Protein AF-A0A258L5Q1-F1 (afdb_monomer_lite)

Secondary structure (DSSP, 8-state):
------TT-EEEEE-SS-EEEEEEEEEEEETTEEEEEEE-TTT--EEEEEETTS-EEEE-GGGHHHHHHHHHHHHHHHHHHHHTTS----

pLDDT: mean 78.18, std 13.16, range [44.34, 90.88]

Radius of gyration: 16.14 Å; chains: 1; bounding box: 29×25×63 Å

Sequence (90 aa):
MTTLNLAGFWLVTDNGRATVVRDVVGQIVLGSSLHVMVRHPSTRICEMIEVDGWGGDLFAPEDKSAADGHAAALVAADSDAVETETGEAA

Foldseek 3Di:
DDPDFQQLKWKFFDDPPATAIWGFHGWDDDDPWIWTWTAGPPPRDIDIDTDVPHGIDIGHNVCVVVSVVVSVVVVVVSVVVVVVPPDDDD

Structure (mmCIF, N/CA/C/O backbone):
data_AF-A0A258L5Q1-F1
#
_entry.id   AF-A0A258L5Q1-F1
#
loop_
_atom_site.group_PDB
_atom_site.id
_atom_site.type_symbol
_atom_site.label_atom_id
_atom_site.label_alt_id
_atom_site.label_comp_id
_atom_site.label_asym_id
_atom_site.label_entity_id
_atom_site.label_seq_id
_atom_site.pdbx_PDB_ins_code
_atom_site.Cartn_x
_atom_site.Cartn_y
_atom_site.Cartn_z
_atom_site.occupancy
_atom_site.B_iso_or_equiv
_atom_site.auth_seq_id
_atom_site.auth_comp_id
_atom_site.auth_asym_id
_atom_site.auth_atom_id
_atom_site.pdbx_PDB_model_num
ATOM 1 N N . MET A 1 1 ? 14.969 0.050 -20.685 1.00 53.31 1 MET A N 1
ATOM 2 C CA . MET A 1 1 ? 14.343 0.758 -19.552 1.00 53.31 1 MET A CA 1
ATOM 3 C C . MET A 1 1 ? 12.899 0.303 -19.511 1.00 53.31 1 MET A C 1
ATOM 5 O O . MET A 1 1 ? 12.149 0.641 -20.415 1.00 53.31 1 MET A O 1
ATOM 9 N N . THR A 1 2 ? 12.558 -0.585 -18.581 1.00 51.12 2 THR A N 1
ATOM 10 C CA . THR A 1 2 ? 11.201 -1.131 -18.471 1.00 51.12 2 THR A CA 1
ATOM 11 C C . THR A 1 2 ? 10.364 -0.125 -17.700 1.00 51.12 2 THR A C 1
ATOM 13 O O . THR A 1 2 ? 10.601 0.096 -16.515 1.00 51.12 2 THR A O 1
ATOM 16 N N . THR A 1 3 ? 9.433 0.539 -18.375 1.00 58.94 3 THR A N 1
ATOM 17 C CA . THR A 1 3 ? 8.492 1.451 -17.726 1.00 58.94 3 THR A CA 1
ATOM 18 C C . THR A 1 3 ? 7.414 0.602 -17.065 1.00 58.94 3 THR A C 1
ATOM 20 O O . THR A 1 3 ? 6.438 0.217 -17.703 1.00 58.94 3 THR A O 1
ATOM 23 N N . LEU A 1 4 ? 7.622 0.234 -15.803 1.00 70.94 4 LEU A N 1
ATOM 24 C CA . LEU A 1 4 ? 6.547 -0.319 -14.983 1.00 70.94 4 LEU A CA 1
ATOM 25 C C . LEU A 1 4 ? 5.489 0.797 -14.823 1.00 70.94 4 LEU A C 1
ATOM 27 O O . LEU A 1 4 ? 5.843 1.961 -14.657 1.00 70.94 4 LEU A O 1
ATOM 31 N N . ASN A 1 5 ? 4.202 0.508 -14.985 1.00 78.75 5 ASN A N 1
ATOM 32 C CA . ASN A 1 5 ? 3.153 1.487 -14.698 1.00 78.75 5 ASN A CA 1
ATOM 33 C C . ASN A 1 5 ? 2.378 0.987 -13.490 1.00 78.75 5 ASN A C 1
ATOM 35 O O . ASN A 1 5 ? 1.567 0.076 -13.618 1.00 78.75 5 ASN A O 1
ATOM 39 N N . LEU A 1 6 ? 2.664 1.577 -12.333 1.00 81.88 6 LEU A N 1
ATOM 40 C CA . LEU A 1 6 ? 2.042 1.211 -11.065 1.00 81.88 6 LEU A CA 1
ATOM 41 C C . LEU A 1 6 ? 0.852 2.105 -10.698 1.00 81.88 6 LEU A C 1
ATOM 43 O O . LEU A 1 6 ? 0.337 2.015 -9.588 1.00 81.88 6 LEU A O 1
ATOM 47 N N . ALA A 1 7 ? 0.397 2.984 -11.594 1.00 82.25 7 ALA A N 1
ATOM 48 C CA . ALA A 1 7 ? -0.804 3.766 -11.329 1.00 82.25 7 ALA A CA 1
ATOM 49 C C . ALA A 1 7 ? -2.012 2.833 -11.117 1.00 82.25 7 ALA A C 1
ATOM 51 O O . ALA A 1 7 ? -2.296 1.977 -11.953 1.00 82.25 7 ALA A O 1
ATOM 52 N N . GLY A 1 8 ? -2.720 3.015 -10.001 1.00 82.38 8 GLY A N 1
ATOM 53 C CA . GLY A 1 8 ? -3.858 2.184 -9.599 1.00 82.38 8 GLY A CA 1
ATOM 54 C C . GLY A 1 8 ? -3.498 0.974 -8.734 1.00 82.38 8 GLY A C 1
ATOM 55 O O . GLY A 1 8 ? -4.408 0.289 -8.273 1.00 82.38 8 GLY A O 1
ATOM 56 N N . PHE A 1 9 ? -2.210 0.714 -8.494 1.00 90.56 9 PHE A N 1
ATOM 57 C CA . PHE A 1 9 ? -1.780 -0.271 -7.501 1.00 90.56 9 PHE A CA 1
ATOM 58 C C . PHE A 1 9 ? -2.057 0.245 -6.087 1.00 90.56 9 PHE A C 1
ATOM 60 O O . PHE A 1 9 ? -2.240 1.445 -5.864 1.00 90.56 9 PHE A O 1
ATOM 67 N N . TRP A 1 10 ? -2.042 -0.668 -5.124 1.00 89.81 10 TRP A N 1
ATOM 68 C CA . TRP A 1 10 ? -2.247 -0.362 -3.715 1.00 89.81 10 TRP A CA 1
ATOM 69 C C . TRP A 1 10 ? -0.972 -0.622 -2.939 1.00 89.81 10 TRP A C 1
ATOM 71 O O . TRP A 1 10 ? -0.337 -1.655 -3.122 1.00 89.81 10 TRP A O 1
ATOM 81 N N . LEU A 1 11 ? -0.609 0.307 -2.062 1.00 90.00 11 LEU A N 1
ATOM 82 C CA . LEU A 1 11 ? 0.489 0.113 -1.125 1.00 90.00 11 LEU A CA 1
ATOM 83 C C . LEU A 1 11 ? -0.081 0.042 0.286 1.00 90.00 11 LEU A C 1
ATOM 85 O O . LEU A 1 11 ? -0.748 0.984 0.721 1.00 90.00 11 LEU A O 1
ATOM 89 N N . VAL A 1 12 ? 0.193 -1.047 0.999 1.00 88.50 12 VAL A N 1
ATOM 90 C CA . VAL A 1 12 ? -0.058 -1.122 2.441 1.00 88.50 12 VAL A CA 1
ATOM 91 C C . VAL A 1 12 ? 1.232 -0.762 3.149 1.00 88.50 12 VAL A C 1
ATOM 93 O O . VAL A 1 12 ? 2.244 -1.410 2.922 1.00 88.50 12 VAL A O 1
ATOM 96 N N . THR A 1 13 ? 1.215 0.279 3.976 1.00 84.50 13 THR A N 1
ATOM 97 C CA . THR A 1 13 ? 2.381 0.654 4.787 1.00 84.50 13 THR A CA 1
ATOM 98 C C . THR A 1 13 ? 2.068 0.496 6.256 1.00 84.50 13 THR A C 1
ATOM 100 O O . THR A 1 13 ? 1.012 0.968 6.688 1.00 84.50 13 THR A O 1
ATOM 103 N N . ASP A 1 14 ? 3.022 -0.040 7.003 1.00 81.06 14 ASP A N 1
ATOM 104 C CA . ASP A 1 14 ? 3.020 -0.058 8.459 1.00 81.06 14 ASP A CA 1
ATOM 105 C C . ASP A 1 14 ? 4.334 0.539 8.976 1.00 81.06 14 ASP A C 1
ATOM 107 O O . ASP A 1 14 ? 5.423 0.218 8.503 1.00 81.06 14 ASP A O 1
ATOM 111 N N . ASN A 1 15 ? 4.223 1.47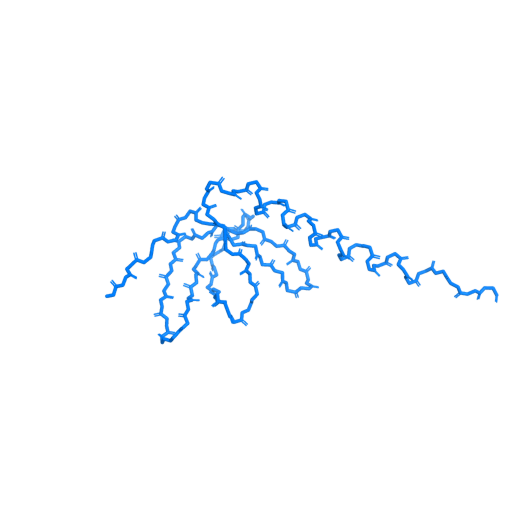1 9.917 1.00 70.62 15 ASN A N 1
ATOM 112 C CA . ASN A 1 15 ? 5.359 2.118 10.569 1.00 70.62 15 ASN A CA 1
ATOM 113 C C . ASN A 1 15 ? 5.304 2.002 12.101 1.00 70.62 15 ASN A C 1
ATOM 11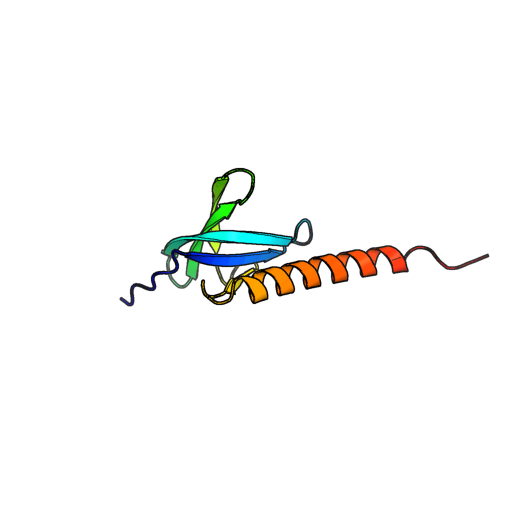5 O O . ASN A 1 15 ? 5.920 2.816 12.795 1.00 70.62 15 ASN A O 1
ATOM 119 N N . GLY A 1 16 ? 4.518 1.055 12.629 1.00 66.56 16 GLY A N 1
ATOM 120 C CA . GLY A 1 16 ? 4.298 0.852 14.063 1.00 66.56 16 GLY A CA 1
ATOM 121 C C . GLY A 1 16 ? 3.482 1.957 14.743 1.00 66.56 16 GLY A C 1
ATOM 122 O O . GLY A 1 16 ? 3.349 1.973 15.963 1.00 66.56 16 GLY A O 1
ATOM 123 N N . ARG A 1 17 ? 2.971 2.936 13.982 1.00 65.75 17 ARG A N 1
ATOM 124 C CA . ARG A 1 17 ? 2.018 3.950 14.468 1.00 65.75 17 ARG A CA 1
ATOM 125 C C . ARG A 1 17 ? 0.676 3.874 13.761 1.00 65.75 17 ARG A C 1
ATOM 127 O O . ARG A 1 17 ? -0.335 4.238 14.356 1.00 65.75 17 ARG A O 1
ATOM 134 N N . ALA A 1 18 ? 0.672 3.496 12.486 1.00 68.44 18 ALA A N 1
ATOM 135 C CA . ALA A 1 18 ? -0.543 3.320 11.712 1.00 68.44 18 ALA A CA 1
ATOM 136 C C . ALA A 1 18 ? -0.295 2.412 10.507 1.00 68.44 18 ALA A C 1
ATOM 138 O O . ALA A 1 18 ? 0.607 2.666 9.706 1.00 68.44 18 ALA A O 1
ATOM 139 N N . THR A 1 19 ? -1.186 1.439 10.327 1.00 80.75 19 THR A N 1
ATOM 140 C CA . THR A 1 19 ? -1.319 0.705 9.070 1.00 80.75 19 THR A CA 1
ATOM 141 C C . THR A 1 19 ? -2.263 1.464 8.135 1.00 80.75 19 THR A C 1
ATOM 143 O O . THR A 1 19 ? -3.391 1.793 8.510 1.00 80.75 19 THR A O 1
ATOM 146 N N . VAL A 1 20 ? -1.816 1.768 6.913 1.00 81.31 20 VAL A N 1
ATOM 147 C CA . VAL A 1 20 ? -2.601 2.539 5.932 1.00 81.31 20 VAL A CA 1
ATOM 148 C C . VAL A 1 20 ? -2.498 1.924 4.539 1.00 81.31 20 VAL A C 1
ATOM 150 O O . VAL A 1 20 ? -1.399 1.715 4.031 1.00 81.31 20 VAL A O 1
ATOM 153 N N . VAL A 1 21 ? -3.650 1.716 3.892 1.00 84.69 21 VAL A N 1
ATOM 154 C CA . VAL A 1 21 ? -3.750 1.384 2.461 1.00 84.69 21 VAL A CA 1
ATOM 155 C C . VAL A 1 21 ? -3.788 2.679 1.649 1.00 84.69 21 VAL A C 1
ATOM 157 O O . VAL A 1 21 ? -4.654 3.530 1.871 1.00 84.69 21 VAL A O 1
ATOM 160 N N . ARG A 1 22 ? -2.855 2.852 0.711 1.00 86.25 22 ARG A N 1
ATOM 161 C CA . ARG A 1 22 ? -2.719 4.064 -0.110 1.00 86.25 22 ARG A CA 1
ATOM 162 C C . ARG A 1 22 ? -2.811 3.754 -1.603 1.00 86.25 22 ARG A C 1
ATOM 164 O O . ARG A 1 22 ? -2.315 2.727 -2.059 1.00 86.25 22 ARG A O 1
ATOM 171 N N . ASP A 1 23 ? -3.409 4.679 -2.353 1.00 90.38 23 ASP A N 1
ATOM 172 C CA . ASP A 1 23 ? -3.454 4.646 -3.820 1.00 90.38 23 ASP A CA 1
ATOM 173 C C . ASP A 1 23 ? -2.060 4.951 -4.384 1.00 90.38 23 ASP A C 1
ATOM 175 O O . ASP A 1 23 ? -1.528 6.033 -4.121 1.00 90.38 23 ASP A O 1
ATOM 179 N N . VAL A 1 24 ? -1.483 4.078 -5.210 1.00 90.25 24 VAL A N 1
ATOM 180 C CA . VAL A 1 24 ? -0.291 4.414 -6.000 1.00 90.25 24 VAL A CA 1
ATOM 181 C C . VAL A 1 24 ? -0.722 5.217 -7.223 1.00 90.25 24 VAL A C 1
ATOM 183 O O . VAL A 1 24 ? -1.515 4.774 -8.053 1.00 90.25 24 VAL A O 1
ATOM 186 N N . VAL A 1 25 ? -0.188 6.429 -7.345 1.00 90.88 25 VAL A N 1
ATOM 187 C CA . VAL A 1 25 ? -0.533 7.380 -8.415 1.00 90.88 25 VAL A CA 1
ATOM 188 C C . VAL A 1 25 ? 0.623 7.634 -9.379 1.00 90.88 25 VAL A C 1
ATOM 190 O O . VAL A 1 25 ? 0.452 8.316 -10.387 1.00 90.88 25 VAL A O 1
ATOM 193 N N . GLY A 1 26 ? 1.802 7.091 -9.087 1.00 88.38 26 GLY A N 1
ATOM 194 C CA . GLY A 1 26 ? 2.963 7.187 -9.956 1.00 88.38 26 GLY A CA 1
ATOM 195 C C . GLY A 1 26 ? 4.173 6.473 -9.377 1.00 88.38 26 GLY A C 1
ATOM 196 O O . GLY A 1 26 ? 4.151 5.986 -8.248 1.00 88.38 26 GLY A O 1
ATOM 197 N N . GLN A 1 27 ? 5.244 6.440 -10.160 1.00 88.50 27 GLN A N 1
ATOM 198 C CA . GLN A 1 27 ? 6.506 5.831 -9.764 1.00 88.50 27 GLN A CA 1
ATOM 199 C C . GLN A 1 27 ? 7.697 6.559 -10.378 1.00 88.50 27 GLN A C 1
ATOM 201 O O . GLN A 1 27 ? 7.599 7.141 -11.461 1.00 88.50 27 GLN A O 1
ATOM 206 N N . ILE A 1 28 ? 8.830 6.480 -9.693 1.00 87.12 28 ILE A N 1
ATOM 207 C CA . ILE A 1 28 ? 10.129 6.976 -10.133 1.00 87.12 28 ILE A CA 1
ATOM 208 C C . ILE A 1 28 ? 11.184 5.962 -9.687 1.00 87.12 28 ILE A C 1
ATOM 210 O O . ILE A 1 28 ? 11.177 5.507 -8.550 1.00 87.12 28 ILE A O 1
ATOM 214 N N . VAL A 1 29 ? 12.117 5.622 -10.574 1.00 85.31 29 VAL A N 1
ATOM 215 C CA . VAL A 1 29 ? 13.305 4.838 -10.208 1.00 85.31 29 VAL A CA 1
ATOM 216 C C . VAL A 1 29 ? 14.448 5.816 -9.942 1.00 85.31 29 VAL A C 1
ATOM 218 O O . VAL A 1 29 ? 14.822 6.572 -10.841 1.00 85.31 29 VAL A O 1
ATOM 221 N N . LEU A 1 30 ? 14.983 5.823 -8.718 1.00 83.25 30 LEU A N 1
ATOM 222 C CA . LEU A 1 30 ? 16.121 6.658 -8.318 1.00 83.25 30 LEU A CA 1
ATOM 223 C C . LEU A 1 30 ? 17.315 5.750 -8.004 1.00 83.25 30 LEU A C 1
ATOM 225 O O . LEU A 1 30 ? 17.336 5.045 -7.000 1.00 83.25 30 LEU A O 1
ATOM 229 N N . GLY A 1 31 ? 18.319 5.747 -8.884 1.00 85.06 31 GLY A N 1
ATOM 230 C CA . GLY A 1 31 ? 19.457 4.833 -8.761 1.00 85.06 31 GLY A CA 1
ATOM 231 C C . GLY A 1 31 ? 19.020 3.372 -8.905 1.00 85.06 31 GLY A C 1
ATOM 232 O O . GLY A 1 31 ? 18.548 2.977 -9.970 1.00 85.06 31 GLY A O 1
ATOM 233 N N . SER A 1 32 ? 19.198 2.583 -7.843 1.00 84.25 32 SER A N 1
ATOM 234 C CA . SER A 1 32 ? 18.779 1.176 -7.765 1.00 84.25 32 SER A CA 1
ATOM 235 C C . SER A 1 32 ? 17.453 0.959 -7.030 1.00 84.25 32 SER A C 1
ATOM 237 O O . SER A 1 32 ? 17.024 -0.186 -6.924 1.00 84.25 32 SER A O 1
ATOM 239 N N . SER A 1 33 ? 16.818 2.023 -6.534 1.00 85.00 33 SER A N 1
ATOM 240 C CA . SER A 1 33 ? 15.621 1.935 -5.695 1.00 85.00 33 SER A CA 1
ATOM 241 C C . SER A 1 33 ? 14.357 2.335 -6.452 1.00 85.00 33 SER A C 1
ATOM 243 O O . SER A 1 33 ? 14.349 3.282 -7.253 1.00 85.00 33 SER A O 1
ATOM 245 N N . LEU A 1 34 ? 13.264 1.616 -6.186 1.00 86.00 34 LEU A N 1
ATOM 246 C CA . LEU A 1 34 ? 11.933 1.963 -6.670 1.00 86.00 34 LEU A CA 1
ATOM 247 C C . LEU A 1 34 ? 11.266 2.907 -5.671 1.00 86.00 34 LEU A C 1
ATOM 249 O O . LEU A 1 34 ? 11.053 2.550 -4.519 1.00 86.00 34 LEU A O 1
ATOM 253 N N . HIS A 1 35 ? 10.867 4.090 -6.128 1.00 87.94 35 HIS A N 1
ATOM 254 C CA . HIS A 1 35 ? 10.025 4.994 -5.357 1.00 87.94 35 HIS A CA 1
ATOM 255 C C . HIS A 1 35 ? 8.633 5.065 -5.973 1.00 87.94 35 HIS A C 1
ATOM 257 O O . HIS A 1 35 ? 8.473 5.229 -7.185 1.00 87.94 35 HIS A O 1
ATOM 263 N N . VAL A 1 36 ? 7.611 4.986 -5.132 1.00 89.50 36 VAL A N 1
ATOM 264 C CA . VAL A 1 36 ? 6.213 5.144 -5.526 1.00 89.50 36 VAL A CA 1
ATOM 265 C C . VAL A 1 36 ? 5.654 6.425 -4.933 1.00 89.50 36 VAL A C 1
ATOM 267 O O . VAL A 1 36 ? 5.892 6.755 -3.771 1.00 89.50 36 VAL A O 1
ATOM 270 N N . MET A 1 37 ? 4.912 7.166 -5.750 1.00 89.88 37 MET A N 1
ATOM 271 C CA . MET A 1 37 ? 4.105 8.275 -5.271 1.00 89.88 37 MET A CA 1
ATOM 272 C C . MET A 1 37 ? 2.746 7.719 -4.876 1.00 89.88 37 MET A C 1
ATOM 274 O O . MET A 1 37 ? 2.033 7.156 -5.709 1.00 89.88 37 MET A O 1
ATOM 278 N N . VAL A 1 38 ? 2.395 7.888 -3.611 1.00 89.81 38 VAL A N 1
ATOM 279 C CA . VAL A 1 38 ? 1.149 7.399 -3.033 1.00 89.81 38 VAL A CA 1
ATOM 280 C C . VAL A 1 38 ? 0.270 8.555 -2.603 1.00 89.81 38 VAL A C 1
ATOM 282 O O . VAL A 1 38 ? 0.767 9.619 -2.244 1.00 89.81 38 VAL A O 1
ATOM 285 N N . ARG A 1 39 ? -1.045 8.357 -2.619 1.00 90.31 39 ARG A N 1
ATOM 286 C CA . ARG A 1 39 ? -2.021 9.329 -2.135 1.00 90.31 39 ARG A CA 1
ATOM 287 C C . ARG A 1 39 ? -2.719 8.791 -0.898 1.00 90.31 39 ARG A C 1
ATOM 289 O O . ARG A 1 39 ? -3.295 7.704 -0.919 1.00 90.31 39 ARG A O 1
ATOM 296 N N . HIS A 1 40 ? -2.711 9.583 0.169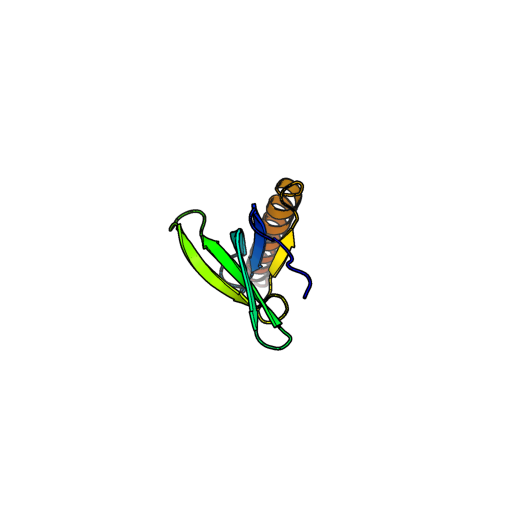 1.00 87.25 40 HIS A N 1
ATOM 297 C CA . HIS A 1 40 ? -3.441 9.248 1.382 1.00 87.25 40 HIS A CA 1
ATOM 298 C C . HIS A 1 40 ? -4.960 9.251 1.113 1.00 87.25 40 HIS A C 1
ATOM 300 O O . HIS A 1 40 ? -5.471 10.220 0.532 1.00 87.25 40 HIS A O 1
ATOM 306 N N . PRO A 1 41 ? -5.716 8.230 1.559 1.00 82.06 41 PRO A N 1
ATOM 307 C CA . PRO A 1 41 ? -7.138 8.107 1.230 1.00 82.06 41 PRO A CA 1
ATOM 308 C C . PRO A 1 41 ? -7.990 9.257 1.793 1.00 82.06 41 PRO A C 1
ATOM 310 O O . PRO A 1 41 ? -8.854 9.776 1.086 1.00 82.06 41 PRO A O 1
ATOM 313 N N . SER A 1 42 ? -7.727 9.696 3.032 1.00 85.12 42 SER A N 1
ATOM 314 C CA . SER A 1 42 ? -8.485 10.780 3.684 1.00 85.12 42 SER A CA 1
ATOM 315 C C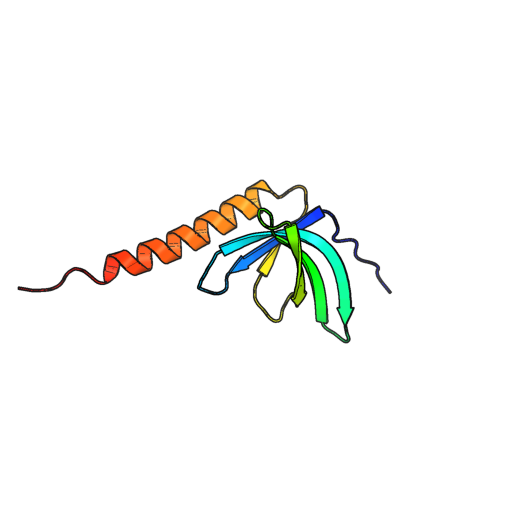 . SER A 1 42 ? -7.993 12.191 3.336 1.00 85.12 42 SER A C 1
ATOM 317 O O . SER A 1 42 ? -8.775 13.014 2.870 1.00 85.12 42 SER A O 1
ATOM 319 N N . THR A 1 43 ? -6.706 12.489 3.539 1.00 88.31 43 THR A N 1
ATOM 320 C CA . THR A 1 43 ? -6.158 13.845 3.359 1.00 88.31 43 THR A CA 1
ATOM 321 C C . THR A 1 43 ? -5.891 14.205 1.900 1.00 88.31 43 THR A C 1
ATOM 323 O O . THR A 1 43 ? -5.714 15.380 1.590 1.00 88.31 43 THR A O 1
ATOM 326 N N . ARG A 1 44 ? -5.845 13.212 0.997 1.00 86.19 44 ARG A N 1
ATOM 327 C CA . ARG A 1 44 ? -5.476 13.359 -0.424 1.00 86.19 44 ARG A CA 1
ATOM 328 C C . ARG A 1 44 ? -4.075 13.938 -0.663 1.00 86.19 44 ARG A C 1
ATOM 330 O O . ARG A 1 44 ? -3.727 14.219 -1.811 1.00 86.19 44 ARG A O 1
ATOM 337 N N . ILE A 1 45 ? -3.263 14.067 0.385 1.00 89.06 45 ILE A N 1
ATOM 338 C CA . ILE A 1 45 ? -1.857 14.460 0.289 1.00 89.06 45 ILE A CA 1
ATOM 339 C C . ILE A 1 45 ? -1.099 13.344 -0.431 1.00 89.06 45 ILE A C 1
ATOM 341 O O . ILE A 1 45 ? -1.366 12.160 -0.207 1.00 89.06 45 ILE A O 1
ATOM 345 N N . CYS A 1 46 ? -0.205 13.738 -1.339 1.00 89.62 46 CYS A N 1
ATOM 346 C CA . CYS A 1 46 ? 0.674 12.809 -2.035 1.00 89.62 46 CYS A CA 1
ATOM 347 C C . CYS A 1 46 ? 2.042 12.778 -1.354 1.00 89.62 46 CYS A C 1
ATOM 349 O O . CYS A 1 46 ? 2.584 13.823 -0.998 1.00 89.62 46 CYS A O 1
ATOM 351 N N . GLU A 1 47 ? 2.592 11.582 -1.206 1.00 88.81 47 GLU A N 1
ATOM 352 C CA . GLU A 1 47 ? 3.862 11.315 -0.536 1.00 88.81 47 GLU A CA 1
ATOM 353 C C . GLU A 1 47 ? 4.693 10.385 -1.422 1.00 88.81 47 GLU A C 1
ATOM 355 O O . GLU A 1 47 ? 4.135 9.593 -2.183 1.00 88.81 47 GLU A O 1
ATOM 360 N N . MET A 1 48 ? 6.020 10.482 -1.353 1.00 88.75 48 MET A N 1
ATOM 361 C CA . MET A 1 48 ? 6.918 9.588 -2.083 1.00 88.75 48 MET A CA 1
ATOM 362 C C . MET A 1 48 ? 7.559 8.607 -1.107 1.00 88.75 48 MET A C 1
ATOM 364 O O . MET A 1 48 ? 8.153 9.031 -0.118 1.00 88.75 48 MET A O 1
ATOM 368 N N . ILE A 1 49 ? 7.439 7.313 -1.396 1.00 87.69 49 ILE A N 1
ATOM 369 C CA . ILE A 1 49 ? 7.897 6.223 -0.530 1.00 87.69 49 ILE A CA 1
ATOM 370 C C . ILE A 1 49 ? 8.828 5.314 -1.323 1.00 87.69 49 ILE A C 1
ATOM 372 O O . ILE A 1 49 ? 8.540 4.978 -2.469 1.00 87.69 49 ILE A O 1
ATOM 376 N N . GLU A 1 50 ? 9.949 4.932 -0.718 1.00 87.06 50 GLU A N 1
ATOM 377 C CA . GLU A 1 50 ? 10.847 3.911 -1.258 1.00 87.06 50 GLU A CA 1
ATOM 378 C C . GLU A 1 50 ? 10.296 2.510 -0.972 1.00 87.06 50 GLU A C 1
ATOM 380 O O . GLU A 1 50 ? 10.153 2.107 0.186 1.00 87.06 50 GLU A O 1
ATOM 385 N N . VAL A 1 51 ? 10.003 1.771 -2.039 1.00 79.75 51 VAL A N 1
ATOM 386 C CA . VAL A 1 51 ? 9.694 0.341 -1.994 1.00 79.75 51 VAL A CA 1
ATOM 387 C C . VAL A 1 51 ? 11.024 -0.393 -1.797 1.00 79.75 51 VAL A C 1
ATOM 389 O O . VAL A 1 51 ? 11.981 -0.101 -2.507 1.00 79.75 51 VAL A O 1
ATOM 392 N N . ASP A 1 52 ? 11.082 -1.290 -0.809 1.00 71.44 52 ASP A N 1
ATOM 393 C CA . ASP A 1 52 ? 12.284 -1.972 -0.279 1.00 71.44 52 ASP A CA 1
ATOM 394 C C . ASP A 1 52 ? 13.214 -1.152 0.646 1.00 71.44 52 ASP A C 1
ATOM 396 O O . ASP A 1 52 ? 14.237 -1.668 1.097 1.00 71.44 52 ASP A O 1
ATOM 400 N N . GLY A 1 53 ? 12.842 0.082 1.019 1.00 56.84 53 GLY A N 1
ATOM 401 C CA . GLY A 1 53 ? 13.569 0.880 2.024 1.00 56.84 53 GLY A CA 1
ATOM 402 C C . GLY A 1 53 ? 12.791 1.154 3.318 1.00 56.84 53 GLY A C 1
ATOM 403 O O . GLY A 1 53 ? 13.380 1.165 4.397 1.00 56.84 53 GLY A O 1
ATOM 404 N N . TRP A 1 54 ? 11.475 1.391 3.224 1.00 55.09 54 TRP A N 1
ATOM 405 C CA . TRP A 1 54 ? 10.629 1.887 4.328 1.00 55.09 54 TRP A CA 1
ATOM 406 C C . TRP A 1 54 ? 9.249 1.193 4.425 1.00 55.09 54 TRP A C 1
ATOM 408 O O . TRP A 1 54 ? 8.276 1.800 4.863 1.00 55.09 54 TRP A O 1
ATOM 418 N N . GLY A 1 55 ? 9.167 -0.094 4.071 1.00 59.84 55 GLY A N 1
ATOM 419 C CA . GLY A 1 55 ? 8.112 -0.984 4.582 1.00 59.84 55 GLY A CA 1
ATOM 420 C C . GLY A 1 55 ? 6.719 -0.786 3.981 1.00 59.84 55 GLY A C 1
ATOM 421 O O . GLY A 1 55 ? 5.840 -0.164 4.582 1.00 59.84 55 GLY A O 1
ATOM 422 N N . GLY A 1 56 ? 6.483 -1.389 2.818 1.00 71.19 56 GLY A N 1
ATOM 423 C CA . GLY A 1 56 ? 5.115 -1.612 2.382 1.00 71.19 56 GLY A CA 1
ATOM 424 C C . GLY A 1 56 ? 4.981 -2.699 1.333 1.00 71.19 56 GLY A C 1
ATOM 425 O O . GLY A 1 56 ? 5.836 -2.834 0.460 1.00 71.19 56 GLY A O 1
ATOM 426 N N . ASP A 1 57 ? 3.882 -3.437 1.420 1.00 84.62 57 ASP A N 1
ATOM 427 C CA . ASP A 1 57 ? 3.528 -4.476 0.464 1.00 84.62 57 ASP A CA 1
ATOM 428 C C . ASP A 1 57 ? 2.714 -3.861 -0.679 1.00 84.62 57 ASP A C 1
ATOM 430 O O . ASP A 1 57 ? 1.721 -3.152 -0.466 1.00 84.62 57 ASP A O 1
ATOM 434 N N . LEU A 1 58 ? 3.178 -4.094 -1.909 1.00 88.31 58 LEU A N 1
ATOM 435 C CA . LEU A 1 58 ? 2.560 -3.596 -3.132 1.00 88.31 58 LEU A CA 1
ATOM 436 C C . LEU A 1 58 ? 1.607 -4.651 -3.703 1.00 88.31 58 LEU A C 1
ATOM 438 O O . LEU A 1 58 ? 2.013 -5.773 -3.997 1.00 88.31 58 LEU A O 1
ATOM 442 N N . PHE A 1 59 ? 0.359 -4.258 -3.931 1.00 87.19 59 PHE A N 1
ATOM 443 C CA . PHE A 1 59 ? -0.698 -5.117 -4.454 1.00 87.19 59 PHE A CA 1
ATOM 444 C C . PHE A 1 59 ? -1.199 -4.598 -5.797 1.00 87.19 59 PHE A C 1
ATOM 446 O O . PHE A 1 59 ? -1.338 -3.386 -6.006 1.00 87.19 59 PHE A O 1
ATOM 453 N N . ALA A 1 60 ? -1.496 -5.527 -6.703 1.00 87.12 60 ALA A N 1
ATOM 454 C CA . ALA A 1 60 ? -2.102 -5.203 -7.983 1.00 87.12 60 ALA A CA 1
ATOM 455 C C . ALA A 1 60 ? -3.516 -4.611 -7.793 1.00 87.12 60 ALA A C 1
ATOM 457 O O . ALA A 1 60 ? -4.168 -4.874 -6.775 1.00 87.12 60 ALA A O 1
ATOM 458 N N . PRO A 1 61 ? -4.013 -3.801 -8.745 1.00 83.81 61 PRO A N 1
ATOM 459 C CA . PRO A 1 61 ? -5.336 -3.182 -8.653 1.00 83.81 61 PRO A CA 1
ATOM 460 C C . PRO A 1 61 ? -6.473 -4.190 -8.417 1.00 83.81 61 PRO A C 1
ATOM 462 O O . PRO A 1 61 ? -7.394 -3.915 -7.645 1.00 83.81 61 PRO A O 1
ATOM 465 N N . GLU A 1 62 ? -6.399 -5.356 -9.063 1.00 87.25 62 GLU A N 1
ATOM 466 C CA . GLU A 1 62 ? -7.343 -6.471 -8.936 1.00 87.25 62 GLU A CA 1
ATOM 467 C C . GLU A 1 62 ? -7.366 -7.105 -7.535 1.00 87.25 62 GLU A C 1
ATOM 469 O O . GLU A 1 62 ? -8.380 -7.679 -7.139 1.00 87.25 62 GLU A O 1
ATOM 474 N N . ASP A 1 63 ? -6.308 -6.910 -6.748 1.00 87.88 63 ASP A N 1
ATOM 475 C CA . ASP A 1 63 ? -6.116 -7.520 -5.433 1.00 87.88 63 ASP A CA 1
ATOM 476 C C . ASP A 1 63 ? -6.438 -6.560 -4.277 1.00 87.88 63 ASP A C 1
ATOM 478 O O . ASP A 1 63 ? -5.970 -6.736 -3.150 1.00 87.88 63 ASP A O 1
ATOM 482 N N . LYS A 1 64 ? -7.283 -5.544 -4.504 1.00 85.06 64 LYS A N 1
ATOM 483 C CA . LYS A 1 64 ? -7.664 -4.578 -3.455 1.00 85.06 64 LYS A CA 1
ATOM 484 C C . LYS A 1 64 ? -8.212 -5.250 -2.192 1.00 85.06 64 LYS A C 1
ATOM 486 O O . LYS A 1 64 ? -7.868 -4.850 -1.084 1.00 85.06 64 LYS A O 1
ATOM 491 N N . SER A 1 65 ? -9.018 -6.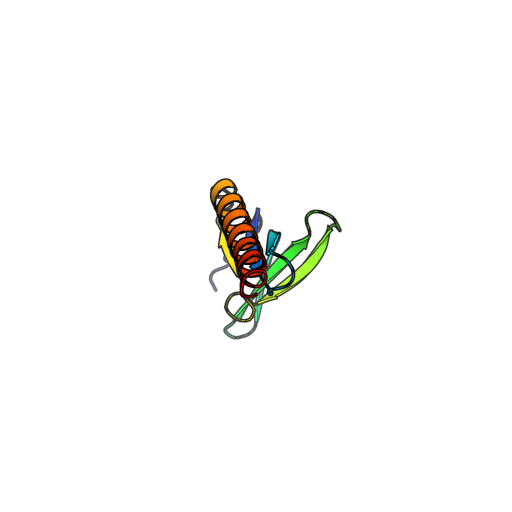302 -2.341 1.00 88.00 65 SER A N 1
ATOM 492 C CA . SER A 1 65 ? -9.534 -7.046 -1.185 1.00 88.00 65 SER A CA 1
ATOM 493 C C . SER A 1 65 ? -8.422 -7.733 -0.385 1.00 88.00 65 SER A C 1
ATOM 495 O O . SER A 1 65 ? -8.562 -7.878 0.828 1.00 88.00 65 SER A O 1
ATOM 497 N N . ALA A 1 66 ? -7.340 -8.163 -1.040 1.00 88.12 66 ALA A N 1
ATOM 498 C CA . ALA A 1 66 ? -6.187 -8.749 -0.367 1.00 88.12 66 ALA A CA 1
ATOM 499 C C . ALA A 1 66 ? -5.384 -7.673 0.375 1.00 88.12 66 ALA A C 1
ATOM 501 O O . ALA A 1 66 ? -5.024 -7.886 1.528 1.00 88.12 66 ALA A O 1
ATOM 502 N N . ALA A 1 67 ? -5.192 -6.498 -0.236 1.00 87.12 67 ALA A N 1
ATOM 503 C CA . ALA A 1 67 ? -4.563 -5.350 0.418 1.00 87.12 67 ALA A CA 1
ATOM 504 C C . ALA A 1 67 ? -5.339 -4.907 1.675 1.00 87.12 67 ALA A C 1
ATOM 506 O O . ALA A 1 67 ? -4.746 -4.687 2.730 1.00 87.12 67 ALA A O 1
ATOM 507 N N . ASP A 1 68 ? -6.672 -4.834 1.589 1.00 86.31 68 ASP A N 1
ATOM 508 C CA . ASP A 1 68 ? -7.531 -4.492 2.731 1.00 86.31 68 ASP A CA 1
ATOM 509 C C . ASP A 1 68 ? -7.473 -5.555 3.836 1.00 86.31 68 ASP A C 1
ATOM 511 O O . ASP A 1 68 ? -7.368 -5.218 5.016 1.00 86.31 68 ASP A O 1
ATOM 515 N N . GLY A 1 69 ? -7.497 -6.839 3.464 1.00 86.06 69 GLY A N 1
ATOM 516 C CA . GLY A 1 69 ? -7.366 -7.943 4.415 1.00 86.06 69 GLY A CA 1
ATOM 517 C C . GLY A 1 69 ? -6.006 -7.961 5.114 1.00 86.06 69 GLY A C 1
ATOM 518 O O . GLY A 1 69 ? -5.938 -8.160 6.325 1.00 86.06 69 GLY A O 1
ATOM 519 N N . HIS A 1 70 ? -4.931 -7.696 4.372 1.00 87.19 70 HIS A N 1
ATOM 520 C CA . HIS A 1 70 ? -3.583 -7.591 4.917 1.00 87.19 70 HIS A CA 1
ATOM 521 C C . HIS A 1 70 ? -3.473 -6.432 5.919 1.00 87.19 70 HIS A C 1
ATOM 523 O O . HIS A 1 70 ? -2.989 -6.622 7.033 1.00 87.19 70 HIS A O 1
ATOM 529 N N . ALA A 1 71 ? -4.013 -5.258 5.575 1.00 85.81 71 ALA A N 1
ATOM 530 C CA . ALA A 1 71 ? -4.046 -4.118 6.486 1.00 85.81 71 ALA A CA 1
ATOM 531 C C . ALA A 1 71 ? -4.835 -4.410 7.775 1.00 85.81 71 ALA A C 1
ATOM 533 O O . ALA A 1 71 ? -4.398 -4.043 8.863 1.00 85.81 71 ALA A O 1
ATOM 534 N N . ALA A 1 72 ? -5.977 -5.097 7.672 1.00 84.94 72 ALA A N 1
ATOM 535 C CA . ALA A 1 72 ? -6.766 -5.487 8.840 1.00 84.94 72 ALA A CA 1
ATOM 536 C C . ALA A 1 72 ? -6.015 -6.468 9.759 1.00 84.94 72 ALA A C 1
ATOM 538 O O . ALA A 1 72 ? -6.114 -6.357 10.980 1.00 84.94 72 ALA A O 1
ATOM 539 N N . ALA A 1 73 ? -5.250 -7.401 9.184 1.00 84.00 73 ALA A N 1
ATOM 540 C CA . ALA A 1 73 ? -4.459 -8.364 9.945 1.00 84.00 73 ALA A CA 1
ATOM 541 C C . ALA A 1 73 ? -3.338 -7.693 10.757 1.00 84.00 73 ALA A C 1
ATOM 543 O O . ALA A 1 73 ? -3.141 -8.047 11.918 1.00 84.00 73 ALA A O 1
ATOM 544 N N . LEU A 1 74 ? -2.650 -6.701 10.181 1.00 82.25 74 LEU A N 1
ATOM 545 C CA . LEU A 1 74 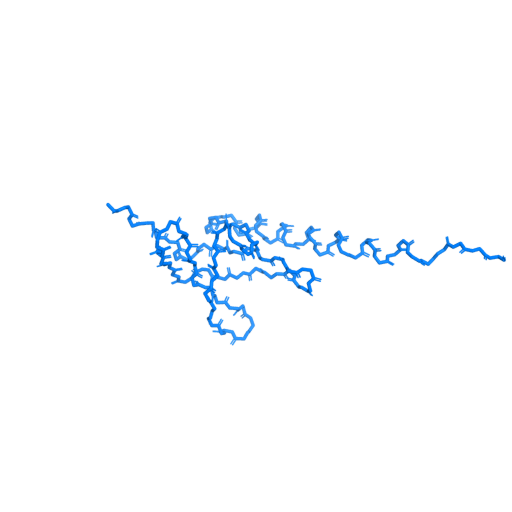? -1.614 -5.932 10.884 1.00 82.25 74 LEU A CA 1
ATOM 546 C C . LEU A 1 74 ? -2.191 -5.162 12.081 1.00 82.25 74 LEU A C 1
ATOM 548 O O . LEU A 1 74 ? -1.666 -5.248 13.186 1.00 82.25 74 LEU A O 1
ATOM 552 N N . VAL A 1 75 ? -3.337 -4.496 11.901 1.00 80.50 75 VAL A N 1
ATOM 553 C CA . VAL A 1 75 ? -4.017 -3.769 12.992 1.00 80.50 75 VAL A CA 1
ATOM 554 C C . VAL A 1 75 ? -4.462 -4.704 14.124 1.00 80.50 75 VAL A C 1
ATOM 556 O O . VAL A 1 75 ? -4.406 -4.330 15.298 1.00 80.50 75 VAL A O 1
ATOM 559 N N . ALA A 1 76 ? -4.917 -5.915 13.792 1.00 77.75 76 ALA A N 1
ATOM 560 C CA . ALA A 1 76 ? -5.306 -6.907 14.791 1.00 77.75 76 ALA A CA 1
ATOM 561 C C . ALA A 1 76 ? -4.100 -7.395 15.611 1.00 77.75 76 ALA A C 1
ATOM 563 O O . ALA A 1 76 ? -4.188 -7.459 16.834 1.00 77.75 76 ALA A O 1
ATOM 564 N N . ALA A 1 77 ? -2.964 -7.661 14.957 1.00 74.81 77 ALA A N 1
ATOM 565 C CA . ALA A 1 77 ? -1.731 -8.068 15.630 1.00 74.81 77 ALA A CA 1
ATOM 566 C C . ALA A 1 77 ? -1.212 -7.002 16.615 1.00 74.81 77 ALA A C 1
ATOM 568 O O . ALA A 1 77 ? -0.776 -7.345 17.713 1.00 74.81 77 ALA A O 1
ATOM 569 N N . ASP A 1 78 ? -1.319 -5.718 16.260 1.00 68.69 78 ASP A N 1
ATOM 570 C CA . ASP A 1 78 ? -0.973 -4.609 17.160 1.00 68.69 78 ASP A CA 1
ATOM 571 C C . ASP A 1 78 ? -1.918 -4.515 18.368 1.00 68.69 78 ASP A C 1
ATOM 573 O O . ASP A 1 78 ? -1.493 -4.166 19.469 1.00 68.69 78 ASP A O 1
ATOM 577 N N . SER A 1 79 ? -3.203 -4.829 18.181 1.00 62.97 79 SER A N 1
ATOM 578 C CA . SER A 1 79 ? -4.204 -4.772 19.256 1.00 62.97 79 SER A CA 1
ATOM 579 C C . SER A 1 79 ? -4.006 -5.897 20.276 1.00 62.97 79 SER A C 1
ATOM 581 O O . SER A 1 79 ? -4.033 -5.637 21.479 1.00 62.97 79 SER A O 1
ATOM 583 N N . ASP A 1 80 ? -3.728 -7.117 19.809 1.00 62.47 80 ASP A N 1
ATOM 584 C CA . ASP A 1 80 ? -3.445 -8.266 20.679 1.00 62.47 80 ASP A CA 1
ATOM 585 C C . ASP A 1 80 ? -2.172 -8.054 21.521 1.00 62.47 80 ASP A C 1
ATOM 587 O O . ASP A 1 80 ? -2.101 -8.512 22.661 1.00 62.47 80 ASP A O 1
ATOM 591 N N . ALA A 1 81 ? -1.181 -7.310 21.011 1.00 57.56 81 ALA A N 1
ATOM 592 C CA . ALA A 1 81 ? 0.029 -6.982 21.767 1.00 57.56 81 ALA A CA 1
ATOM 593 C C . ALA A 1 81 ? -0.254 -6.116 23.012 1.00 57.56 81 ALA A C 1
ATOM 595 O O . ALA A 1 81 ? 0.449 -6.235 24.019 1.00 57.56 81 ALA A O 1
ATOM 596 N N . VAL A 1 82 ? -1.294 -5.273 22.973 1.00 54.94 82 VAL A N 1
ATOM 597 C CA . VAL A 1 82 ? -1.669 -4.377 24.082 1.00 54.94 82 VAL A CA 1
ATOM 598 C C . VAL A 1 82 ? -2.420 -5.121 25.194 1.00 54.94 82 VAL A C 1
ATOM 600 O O . VAL A 1 82 ? -2.292 -4.759 26.365 1.00 54.94 82 VAL A O 1
ATOM 603 N N . GLU A 1 83 ? -3.168 -6.184 24.879 1.00 53.75 83 GLU A N 1
ATOM 604 C CA . GLU A 1 83 ? -3.964 -6.906 25.887 1.00 53.75 83 GLU A CA 1
ATOM 605 C C . GLU A 1 83 ? -3.125 -7.836 26.784 1.00 53.75 83 GLU A C 1
ATOM 607 O O . GLU A 1 83 ? -3.553 -8.193 27.882 1.00 53.75 83 GLU A O 1
ATOM 612 N N . THR A 1 84 ? -1.890 -8.165 26.395 1.00 50.88 84 THR A N 1
ATOM 613 C CA . THR A 1 84 ? -0.995 -9.025 27.191 1.00 50.88 84 THR A CA 1
ATOM 614 C C . THR A 1 84 ? -0.270 -8.351 28.366 1.00 50.88 84 THR A C 1
ATOM 616 O O . THR A 1 84 ? 0.356 -9.059 29.152 1.00 50.88 84 THR A O 1
ATOM 619 N N . GLU A 1 85 ? -0.355 -7.026 28.558 1.00 52.75 85 GLU A N 1
ATOM 620 C CA . GLU A 1 85 ? 0.356 -6.331 29.657 1.00 52.75 85 GLU A CA 1
ATOM 621 C C . GLU A 1 85 ? -0.480 -6.061 30.925 1.00 52.75 85 GLU A C 1
ATOM 623 O O . GLU A 1 85 ? 0.030 -5.492 31.890 1.00 52.75 85 GLU A O 1
ATOM 628 N N . THR A 1 86 ? -1.743 -6.498 31.001 1.00 54.66 86 THR A N 1
ATOM 629 C CA . THR A 1 86 ? -2.555 -6.327 32.225 1.00 54.66 86 THR A CA 1
ATOM 630 C C . THR A 1 86 ? -3.048 -7.646 32.798 1.00 54.66 86 THR A C 1
ATOM 632 O O . THR A 1 86 ? -4.234 -7.959 32.789 1.00 54.66 86 THR A O 1
ATOM 635 N N . GLY A 1 87 ? -2.128 -8.405 33.392 1.00 57.53 87 GLY A N 1
ATOM 636 C CA . GLY A 1 87 ? -2.527 -9.495 34.275 1.00 57.53 87 GLY A CA 1
ATOM 637 C C . GLY A 1 87 ? -1.389 -10.336 34.828 1.00 57.53 87 GLY A C 1
ATOM 638 O O . GLY A 1 87 ? -1.185 -11.424 34.323 1.00 57.53 87 GLY A O 1
ATOM 639 N N . GLU A 1 88 ? -0.711 -9.864 35.881 1.00 51.00 88 GLU A N 1
ATOM 640 C CA . GLU A 1 88 ? -0.193 -10.666 37.015 1.00 51.00 88 GLU A CA 1
ATOM 641 C C . GLU A 1 88 ? 0.454 -9.698 38.033 1.00 51.00 88 GLU A C 1
ATOM 643 O O . GLU A 1 88 ? 1.157 -8.783 37.620 1.00 51.00 88 GLU A O 1
ATOM 648 N N . ALA A 1 89 ? 0.318 -9.749 39.359 1.00 46.69 89 ALA A N 1
ATOM 649 C CA . ALA A 1 89 ? -0.415 -10.546 40.345 1.00 46.69 89 ALA A CA 1
ATOM 650 C C . ALA A 1 89 ? -0.476 -9.672 41.630 1.00 46.69 89 ALA A C 1
ATOM 652 O O . ALA A 1 89 ? 0.405 -8.840 41.842 1.00 46.69 89 ALA A O 1
ATOM 653 N N . ALA A 1 90 ? -1.613 -9.649 42.333 1.00 44.34 90 ALA A N 1
ATOM 654 C CA . ALA A 1 90 ? -1.820 -10.267 43.657 1.00 44.34 90 ALA A CA 1
ATOM 655 C C . ALA A 1 90 ? -0.937 -9.717 44.793 1.00 44.34 90 ALA A C 1
ATOM 657 O O . ALA A 1 90 ? 0.288 -9.959 44.782 1.00 44.34 90 ALA A O 1
#